Protein AF-A0A2D8PQ81-F1 (afdb_monomer_lite)

Radius of gyration: 17.81 Å; chains: 1; bounding box: 28×35×56 Å

Foldseek 3Di:
DDDDDDPPPDDPDDDPDDPDDDDDDDFAFDAFPWLFWTATPVRDIDGDPPDDAFDDCSPPPPDDGDPCTVVSRVVVD

pLDDT: mean 84.88, std 15.6, range [36.81, 97.5]

Secondary structure (DSSP, 8-state):
------------PPPPPPPS---PPP--EEEESSSSEEEETTS-EEE-SS--PPPP-TT-TT-PPPTTHHHHHHHT-

Structure (mmCIF, N/CA/C/O backbone):
data_AF-A0A2D8PQ81-F1
#
_entry.id   AF-A0A2D8PQ81-F1
#
loop_
_atom_site.group_PDB
_atom_site.id
_atom_site.type_symbol
_atom_site.label_atom_id
_atom_site.label_alt_id
_atom_site.label_comp_id
_atom_site.label_asym_id
_atom_site.label_entity_id
_atom_site.label_seq_id
_atom_site.pdbx_PDB_ins_code
_atom_site.Cartn_x
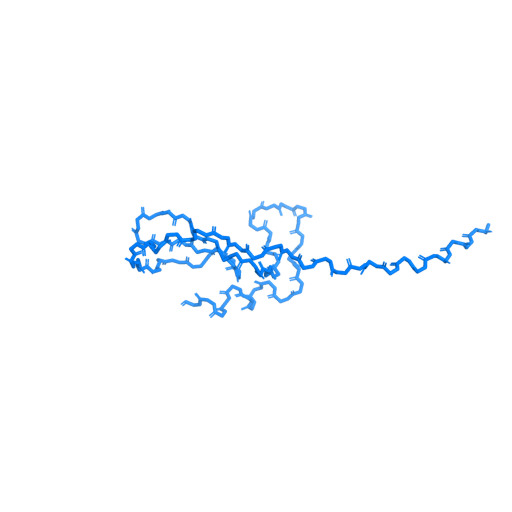_atom_site.Cartn_y
_atom_site.Cartn_z
_atom_site.occupancy
_atom_site.B_iso_or_equiv
_atom_site.auth_seq_id
_atom_site.auth_comp_id
_atom_site.auth_asym_id
_atom_site.auth_atom_id
_atom_site.pdbx_PDB_model_num
ATOM 1 N N . MET A 1 1 ? 2.067 20.017 -41.709 1.00 43.34 1 MET A N 1
ATOM 2 C CA . MET A 1 1 ? 2.816 20.569 -40.563 1.00 43.34 1 MET A CA 1
ATOM 3 C C . MET A 1 1 ? 1.823 21.364 -39.727 1.00 43.34 1 MET A C 1
ATOM 5 O O . MET A 1 1 ? 1.480 22.463 -40.131 1.00 43.34 1 MET A O 1
ATOM 9 N N . PHE A 1 2 ? 1.277 20.791 -38.654 1.00 36.81 2 PHE A N 1
ATOM 10 C CA . PHE A 1 2 ? 0.375 21.506 -37.744 1.00 36.81 2 PHE A CA 1
ATOM 11 C C . PHE A 1 2 ? 0.960 21.424 -36.336 1.00 36.81 2 PHE A C 1
ATOM 13 O O . PHE A 1 2 ? 1.117 20.335 -35.790 1.00 36.81 2 PHE A O 1
ATOM 20 N N . LEU A 1 3 ? 1.338 22.584 -35.802 1.00 49.91 3 LEU A N 1
ATOM 21 C CA . LEU A 1 3 ? 1.725 22.784 -34.412 1.00 49.91 3 LEU A CA 1
ATOM 22 C C . LEU A 1 3 ? 0.461 23.197 -33.657 1.00 49.91 3 LEU A C 1
ATOM 24 O O . LEU A 1 3 ? -0.088 24.260 -33.932 1.00 49.91 3 LEU A O 1
ATOM 28 N N . ILE A 1 4 ? 0.009 22.370 -32.720 1.00 54.94 4 ILE A N 1
ATOM 29 C CA . ILE A 1 4 ? -0.908 22.793 -31.660 1.00 54.94 4 ILE A CA 1
ATOM 30 C C . ILE A 1 4 ? -0.104 22.821 -30.362 1.00 54.94 4 ILE A C 1
ATOM 32 O O . ILE A 1 4 ? 0.276 21.786 -29.822 1.00 54.94 4 ILE A O 1
ATOM 36 N N . SER A 1 5 ? 0.224 24.034 -29.921 1.00 60.62 5 SER A N 1
ATOM 37 C CA . SER A 1 5 ? 0.803 24.328 -28.613 1.00 60.62 5 SER A CA 1
ATOM 38 C C . SER A 1 5 ? -0.263 25.054 -27.808 1.00 60.62 5 SER A C 1
ATOM 40 O O . SER A 1 5 ? -0.335 26.279 -27.843 1.00 60.62 5 SER A O 1
ATOM 42 N N . GLU A 1 6 ? -1.085 24.303 -27.086 1.00 62.53 6 GLU A N 1
ATOM 43 C CA . GLU A 1 6 ? -1.930 24.870 -26.040 1.00 62.53 6 GLU A CA 1
ATOM 44 C C . GLU A 1 6 ? -1.527 24.250 -24.708 1.00 62.53 6 GLU A C 1
ATOM 46 O O . GLU A 1 6 ? -1.804 23.089 -24.407 1.00 62.53 6 GLU A O 1
ATOM 51 N N . THR A 1 7 ? -0.817 25.043 -23.911 1.00 58.19 7 THR A N 1
ATOM 52 C CA . THR A 1 7 ? -0.535 24.739 -22.513 1.00 58.19 7 THR A CA 1
ATOM 53 C C . THR A 1 7 ? -1.816 24.990 -21.726 1.00 58.19 7 THR A C 1
ATOM 55 O O . THR A 1 7 ? -2.039 26.081 -21.204 1.00 58.19 7 THR A O 1
ATOM 58 N N . THR A 1 8 ? -2.701 23.997 -21.663 1.00 54.53 8 THR A N 1
ATOM 59 C CA . THR A 1 8 ? -3.835 24.044 -20.738 1.00 54.53 8 THR A CA 1
ATOM 60 C C . THR A 1 8 ? -3.308 23.861 -19.317 1.00 54.53 8 THR A C 1
ATOM 62 O O . THR A 1 8 ? -2.945 22.760 -18.905 1.00 54.53 8 THR A O 1
ATOM 65 N N . THR A 1 9 ? -3.269 24.947 -18.548 1.00 59.06 9 THR A N 1
ATOM 66 C CA . THR A 1 9 ? -3.115 24.874 -17.094 1.00 59.06 9 THR A CA 1
ATOM 67 C C . THR A 1 9 ? -4.319 24.135 -16.518 1.00 59.06 9 THR A C 1
ATOM 69 O O . THR A 1 9 ? -5.433 24.656 -16.502 1.00 59.06 9 THR A O 1
ATOM 72 N N . VAL A 1 10 ? -4.099 22.915 -16.033 1.00 62.66 10 VAL A N 1
ATOM 73 C CA . VAL A 1 10 ? -5.076 22.210 -15.202 1.00 62.66 10 VAL A CA 1
ATOM 74 C C . VAL A 1 10 ? -5.023 22.844 -13.816 1.00 62.66 10 VAL A C 1
ATOM 76 O O . VAL A 1 10 ? -4.045 22.683 -13.087 1.00 62.66 10 VAL A O 1
ATOM 79 N N . ALA A 1 11 ? -6.062 23.592 -13.448 1.00 60.47 11 ALA A N 1
ATOM 80 C CA . ALA A 1 11 ? -6.239 24.023 -12.070 1.00 60.47 11 ALA A CA 1
ATOM 81 C C . ALA A 1 11 ? -6.498 22.783 -11.200 1.00 60.47 11 ALA A C 1
ATOM 83 O O . ALA A 1 11 ? -7.468 22.054 -11.407 1.00 60.47 11 ALA A O 1
ATOM 84 N N . CYS A 1 12 ? -5.611 22.534 -10.236 1.00 52.97 12 CYS A N 1
ATOM 85 C CA . CYS A 1 12 ? -5.796 21.501 -9.225 1.00 52.97 12 CYS A CA 1
ATOM 86 C C . CYS A 1 12 ? -6.955 21.926 -8.311 1.00 52.97 12 CYS A C 1
ATOM 88 O O . CYS A 1 12 ? -6.795 22.797 -7.457 1.00 52.97 12 CYS A O 1
ATOM 90 N N . GLY A 1 13 ? -8.146 21.367 -8.526 1.00 60.78 13 GLY A N 1
ATOM 91 C CA . GLY A 1 13 ? -9.267 21.545 -7.611 1.00 60.78 13 GLY A CA 1
ATOM 92 C C . GLY A 1 13 ? -9.000 20.779 -6.319 1.00 60.78 13 GLY A C 1
ATOM 93 O O . GLY A 1 13 ? -8.757 19.573 -6.356 1.00 60.78 13 GLY A O 1
ATOM 94 N N . GLN A 1 14 ? -9.046 21.455 -5.170 1.00 62.75 14 GLN A N 1
ATOM 95 C CA . GLN A 1 14 ? -9.031 20.760 -3.885 1.00 62.75 14 GLN A CA 1
ATOM 96 C C . GLN A 1 14 ? -10.338 19.975 -3.741 1.00 62.75 14 GLN A C 1
ATOM 98 O O . GLN A 1 14 ? -11.424 20.547 -3.851 1.00 62.75 14 GLN 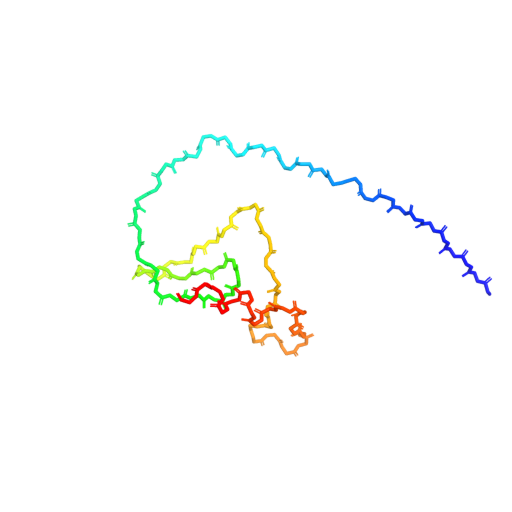A O 1
ATOM 103 N N . ALA A 1 15 ? -10.242 18.665 -3.498 1.00 66.81 15 ALA A N 1
ATOM 104 C CA . ALA A 1 15 ? -11.412 17.885 -3.122 1.00 66.81 15 ALA A CA 1
ATOM 105 C C . ALA A 1 15 ? -12.018 18.492 -1.842 1.00 66.81 15 ALA A C 1
ATOM 107 O O . ALA A 1 15 ? -11.264 18.849 -0.929 1.00 66.81 15 ALA A O 1
ATOM 108 N N . PRO A 1 16 ? -13.352 18.639 -1.757 1.00 71.19 16 PRO A N 1
ATOM 109 C CA . PRO A 1 16 ? -13.980 19.123 -0.540 1.00 71.19 16 PRO A CA 1
ATOM 110 C C . PRO A 1 16 ? -13.600 18.204 0.630 1.00 71.19 16 PRO A C 1
ATOM 112 O O . PRO A 1 16 ? -13.490 16.988 0.441 1.00 71.19 16 PRO A O 1
ATOM 115 N N . PRO A 1 17 ? -13.390 18.757 1.837 1.00 72.88 17 PRO A N 1
ATOM 116 C CA . PRO A 1 17 ? -13.030 17.952 2.992 1.00 72.88 17 PRO A CA 1
ATOM 117 C C . PRO A 1 17 ? -14.102 16.891 3.235 1.00 72.88 17 PRO A C 1
ATOM 119 O O . PRO A 1 17 ? -15.300 17.188 3.191 1.00 72.88 17 PRO A O 1
ATOM 122 N N . LEU A 1 18 ? -13.664 15.657 3.495 1.00 77.50 18 LEU A N 1
ATOM 123 C CA . LEU A 1 18 ? -14.560 14.578 3.895 1.00 77.50 18 LEU A CA 1
ATOM 124 C C . LEU A 1 18 ? -15.250 14.993 5.201 1.00 77.50 18 LEU A C 1
ATOM 126 O O . LEU A 1 18 ? -14.591 15.264 6.204 1.00 77.50 18 LEU A O 1
ATOM 130 N N . LYS A 1 19 ? -16.580 15.089 5.171 1.00 83.94 19 LYS A N 1
ATOM 131 C CA . LYS A 1 19 ? -17.406 15.425 6.337 1.00 83.94 19 LYS A CA 1
ATOM 132 C C . LYS A 1 19 ? -17.990 14.144 6.927 1.00 83.94 19 LYS A C 1
ATOM 1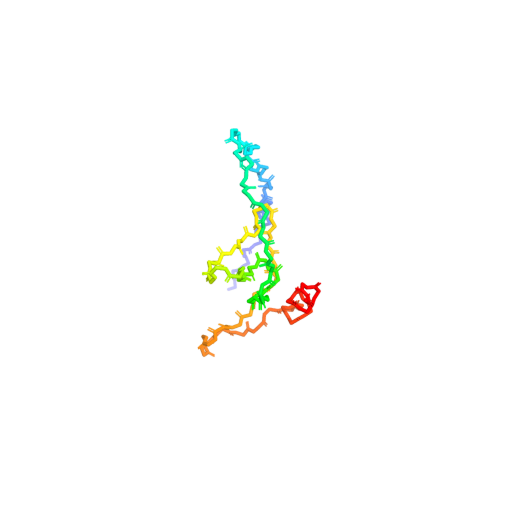34 O O . LYS A 1 19 ? -18.270 13.209 6.184 1.00 83.94 19 LYS A O 1
ATOM 139 N N . ASN A 1 20 ? -18.220 14.137 8.241 1.00 86.31 20 ASN A N 1
ATOM 140 C CA . ASN A 1 20 ? -18.887 13.048 8.967 1.00 86.31 20 ASN A CA 1
ATOM 141 C C . ASN A 1 20 ? -18.155 11.695 8.886 1.00 86.31 20 ASN A C 1
ATOM 143 O O . ASN A 1 20 ? -18.790 10.656 8.725 1.00 86.31 20 ASN A O 1
ATOM 147 N N . LEU A 1 21 ? -16.822 11.701 8.977 1.00 80.06 21 LEU A N 1
ATOM 148 C CA . LEU A 1 21 ? -16.057 10.461 9.082 1.00 80.06 21 LEU A CA 1
ATOM 149 C C . LEU A 1 21 ? -16.320 9.809 10.441 1.00 80.06 21 LEU A C 1
ATOM 151 O O . LEU A 1 21 ? -16.050 10.406 11.482 1.00 80.06 21 LEU A O 1
ATOM 155 N N . GLU A 1 22 ? -16.841 8.588 10.420 1.00 84.50 22 GLU A N 1
ATOM 156 C CA . GLU A 1 22 ? -16.933 7.757 11.613 1.00 84.50 22 GLU A CA 1
ATOM 157 C C . GLU A 1 22 ? -15.570 7.124 11.898 1.00 84.50 22 GLU A C 1
ATOM 159 O O . GLU A 1 22 ? -14.898 6.605 11.000 1.00 84.50 22 GLU A O 1
ATOM 164 N N . THR A 1 23 ? -15.156 7.156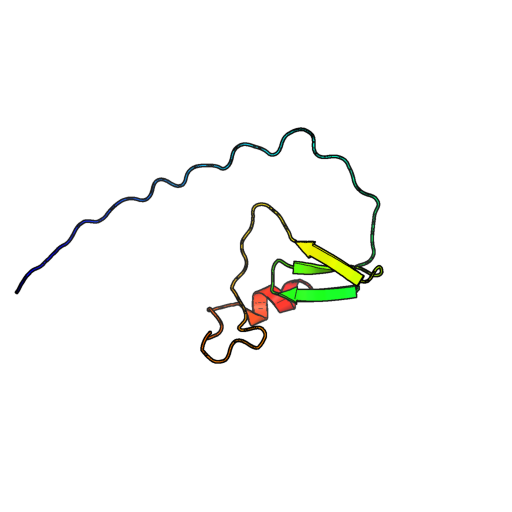 13.163 1.00 83.31 23 THR A N 1
ATOM 165 C CA . THR A 1 23 ? -13.994 6.391 13.603 1.00 83.31 23 THR A CA 1
ATOM 166 C C . THR A 1 23 ? -14.325 4.910 13.517 1.00 83.31 23 THR A C 1
ATOM 168 O O . THR A 1 23 ? -15.179 4.411 14.245 1.00 83.31 23 THR A O 1
ATOM 171 N N . VAL A 1 24 ? -13.612 4.194 12.655 1.00 81.69 24 VAL A N 1
ATOM 172 C CA . VAL A 1 24 ? -13.704 2.736 12.585 1.00 81.69 24 VAL A CA 1
ATOM 173 C C . VAL A 1 24 ? -12.808 2.078 13.644 1.00 81.69 24 VAL A C 1
ATOM 175 O O . VAL A 1 24 ? -11.819 2.679 14.075 1.00 81.69 24 VAL A O 1
ATOM 178 N N . PRO A 1 25 ? -13.110 0.835 14.063 1.00 85.56 25 PRO A N 1
ATOM 179 C CA . PRO A 1 25 ? -12.246 0.077 14.961 1.00 85.56 25 PRO A CA 1
ATOM 180 C C . PRO A 1 25 ? -10.826 -0.118 14.413 1.00 85.56 25 PRO A C 1
ATOM 182 O O . PRO A 1 25 ? -10.606 -0.222 13.205 1.00 85.56 25 PRO A O 1
ATOM 185 N N . THR A 1 26 ? -9.857 -0.248 15.319 1.00 91.31 26 THR A N 1
ATOM 186 C CA . THR A 1 26 ? -8.464 -0.558 14.975 1.00 91.31 26 THR A CA 1
ATOM 187 C C . THR A 1 26 ? -8.337 -1.971 14.403 1.00 91.31 26 THR A C 1
ATOM 189 O O . THR A 1 26 ? -8.883 -2.926 14.955 1.00 91.31 26 THR A O 1
ATOM 192 N N . ALA A 1 27 ? -7.544 -2.126 13.341 1.00 91.69 27 ALA A N 1
ATOM 193 C CA . ALA A 1 27 ? -7.238 -3.417 12.726 1.00 91.69 27 ALA A CA 1
ATOM 194 C C . ALA A 1 27 ? -5.726 -3.629 12.573 1.00 91.69 27 ALA A C 1
ATOM 196 O O . ALA A 1 27 ? -4.948 -2.675 12.531 1.00 91.69 27 ALA A O 1
ATOM 197 N N . LYS A 1 28 ? -5.305 -4.895 12.466 1.00 95.00 28 LYS A N 1
ATOM 198 C CA . LYS A 1 28 ? -3.916 -5.244 12.137 1.00 95.00 28 LYS A CA 1
ATOM 199 C C . LYS A 1 28 ? -3.764 -5.372 10.628 1.00 95.00 28 LYS A C 1
ATOM 201 O O . LYS A 1 28 ? -4.545 -6.074 9.988 1.00 95.00 28 LYS A O 1
ATOM 206 N N . VAL A 1 29 ? -2.732 -4.743 10.081 1.00 95.19 29 VAL A N 1
ATOM 207 C CA . VAL A 1 29 ? -2.324 -4.939 8.689 1.00 95.19 29 VAL A CA 1
ATOM 208 C C . VAL A 1 29 ? -1.811 -6.369 8.508 1.00 95.19 29 VAL A C 1
ATOM 210 O O . VAL A 1 29 ? -1.015 -6.852 9.308 1.00 95.19 29 VAL A O 1
ATOM 213 N N . ALA A 1 30 ? -2.274 -7.038 7.455 1.00 96.19 30 ALA A N 1
ATOM 214 C CA . ALA A 1 30 ? -1.832 -8.372 7.062 1.00 96.19 30 ALA A CA 1
ATOM 215 C C . ALA A 1 30 ? -0.844 -8.342 5.884 1.00 96.19 30 ALA A C 1
ATOM 217 O O . ALA A 1 30 ? 0.101 -9.125 5.872 1.00 96.19 30 ALA A O 1
ATOM 218 N N . LYS A 1 31 ? -1.057 -7.474 4.881 1.00 95.69 31 LYS A N 1
ATOM 219 C CA . LYS A 1 31 ? -0.110 -7.267 3.764 1.00 95.69 31 LYS A CA 1
ATOM 220 C C . LYS A 1 31 ? -0.388 -5.985 2.978 1.00 95.69 31 LYS A C 1
ATOM 222 O O . LYS A 1 31 ? -1.540 -5.582 2.843 1.00 95.69 31 LYS A O 1
ATOM 227 N N . ALA A 1 32 ? 0.638 -5.420 2.345 1.00 95.75 32 ALA A N 1
ATOM 228 C CA . ALA A 1 32 ? 0.489 -4.370 1.334 1.00 95.75 32 ALA A CA 1
ATOM 229 C C . ALA A 1 32 ? 0.207 -4.954 -0.069 1.00 95.75 32 ALA A C 1
ATOM 231 O O . ALA A 1 32 ? 0.923 -5.845 -0.547 1.00 95.75 32 ALA A O 1
ATOM 232 N N . ILE A 1 33 ? -0.800 -4.430 -0.777 1.00 95.69 33 ILE A N 1
ATOM 233 C CA . ILE A 1 33 ? -1.068 -4.766 -2.189 1.00 95.69 33 ILE A CA 1
ATOM 234 C C . ILE A 1 33 ? -0.200 -3.891 -3.101 1.00 95.69 33 ILE A C 1
ATOM 236 O O . ILE A 1 33 ? 0.526 -4.412 -3.956 1.00 95.69 33 ILE A O 1
ATOM 240 N N . ASN A 1 34 ? -0.250 -2.577 -2.885 1.00 94.50 34 ASN A N 1
ATOM 241 C CA . ASN A 1 34 ? 0.498 -1.525 -3.580 1.00 94.50 34 ASN A CA 1
ATOM 242 C C . ASN A 1 34 ? 0.782 -0.375 -2.583 1.00 94.50 34 ASN A C 1
ATOM 244 O O . ASN A 1 34 ? 0.599 -0.569 -1.388 1.00 94.50 34 ASN A O 1
ATOM 248 N N . GLY A 1 35 ? 1.214 0.801 -3.047 1.00 95.31 35 GLY A N 1
ATOM 249 C CA . GLY A 1 35 ? 1.561 1.929 -2.168 1.00 95.31 35 GLY A CA 1
ATOM 250 C C . GLY A 1 35 ? 0.395 2.695 -1.526 1.00 95.31 35 GLY A C 1
ATOM 251 O O . GLY A 1 35 ? 0.638 3.708 -0.884 1.00 95.31 35 GLY A O 1
ATOM 252 N N . GLU A 1 36 ? -0.855 2.259 -1.697 1.00 96.12 36 GLU A N 1
ATOM 253 C CA . GLU A 1 36 ? -2.029 2.920 -1.094 1.00 96.12 36 GLU A CA 1
ATOM 254 C C . GLU A 1 36 ? -3.122 1.946 -0.625 1.00 96.12 36 GLU A C 1
ATOM 256 O O . GLU A 1 36 ? -4.130 2.365 -0.064 1.00 96.12 36 GLU A O 1
ATOM 261 N N . THR A 1 37 ? -2.965 0.651 -0.912 1.00 95.50 37 THR A N 1
ATOM 262 C CA . THR A 1 37 ? -3.958 -0.395 -0.653 1.00 95.50 37 THR A CA 1
ATOM 263 C C . THR A 1 37 ? -3.321 -1.525 0.138 1.00 95.50 37 THR A C 1
ATOM 265 O O . THR A 1 37 ? -2.278 -2.063 -0.252 1.00 95.50 37 THR A O 1
ATOM 268 N N . MET A 1 38 ? -3.973 -1.920 1.224 1.00 95.56 38 MET A N 1
ATOM 269 C CA . MET A 1 38 ? -3.522 -2.963 2.138 1.00 95.56 38 MET A CA 1
ATOM 270 C C . MET A 1 38 ? -4.651 -3.947 2.421 1.00 95.56 38 MET A C 1
ATOM 272 O O . MET A 1 38 ? -5.821 -3.617 2.281 1.00 95.56 38 MET A O 1
ATOM 276 N N . VAL A 1 39 ? -4.297 -5.149 2.852 1.00 95.94 39 VAL A N 1
ATOM 277 C CA . VAL A 1 39 ? -5.233 -6.122 3.415 1.00 95.94 39 VAL A CA 1
ATOM 278 C C . VAL A 1 39 ? -5.051 -6.123 4.922 1.00 95.94 39 VAL A C 1
ATOM 280 O O . VAL A 1 39 ? -3.913 -6.166 5.397 1.00 95.94 39 VAL A O 1
ATOM 283 N N . ILE A 1 40 ? -6.150 -6.095 5.667 1.00 95.44 40 ILE A N 1
ATOM 284 C CA . ILE A 1 40 ? -6.150 -6.248 7.128 1.00 95.44 40 ILE A CA 1
ATOM 285 C C . ILE A 1 40 ? -6.414 -7.704 7.530 1.00 95.44 40 ILE A C 1
ATOM 287 O O . ILE A 1 40 ? -6.774 -8.537 6.703 1.00 95.44 40 ILE A O 1
ATOM 291 N N . ASN A 1 41 ? -6.226 -8.037 8.804 1.00 95.88 41 ASN A N 1
ATOM 292 C CA . ASN A 1 41 ? -6.342 -9.403 9.328 1.00 95.88 41 ASN A CA 1
ATOM 293 C C . ASN A 1 41 ? -7.714 -10.075 9.121 1.00 95.88 41 ASN A C 1
ATOM 295 O O . ASN A 1 41 ? -7.783 -11.299 9.161 1.00 95.88 41 ASN A O 1
ATOM 299 N N . SER A 1 42 ? -8.786 -9.315 8.874 1.00 94.50 42 SER A N 1
ATOM 300 C CA . SER A 1 42 ? -10.090 -9.866 8.471 1.00 94.50 42 SER A CA 1
ATOM 301 C C . SER A 1 42 ? -10.145 -10.318 7.004 1.00 94.50 42 SER A C 1
ATOM 303 O O . SER A 1 42 ? -11.132 -10.913 6.584 1.00 94.50 42 SER A O 1
ATOM 305 N N . GLY A 1 43 ? -9.115 -10.013 6.211 1.00 95.31 43 GLY A N 1
ATOM 306 C CA . GLY A 1 43 ? -9.082 -10.212 4.763 1.00 95.31 43 GLY A CA 1
ATOM 307 C C . GLY A 1 43 ? -9.657 -9.043 3.959 1.00 95.31 43 GLY A C 1
ATOM 308 O O . GLY A 1 43 ? -9.516 -9.034 2.739 1.00 95.31 43 GLY A O 1
ATOM 309 N N . ALA A 1 44 ? -10.259 -8.045 4.614 1.00 94.81 44 ALA A N 1
ATOM 310 C CA . ALA A 1 44 ? -10.772 -6.862 3.933 1.00 94.81 44 ALA A CA 1
ATOM 311 C C . ALA A 1 44 ? -9.637 -6.003 3.351 1.00 94.81 44 ALA A C 1
ATOM 313 O O . ALA A 1 44 ? -8.553 -5.897 3.934 1.00 94.81 44 ALA A O 1
ATOM 314 N N . GLU A 1 45 ? -9.908 -5.362 2.216 1.00 95.19 45 GLU A N 1
ATOM 315 C CA . GLU A 1 45 ? -9.018 -4.367 1.625 1.00 95.19 45 GLU A CA 1
ATOM 316 C C . GLU A 1 45 ? -9.304 -2.979 2.197 1.00 95.19 45 GLU A C 1
ATOM 318 O O . GLU A 1 45 ? -10.448 -2.536 2.284 1.00 95.19 45 GLU A O 1
ATOM 323 N N . PHE A 1 46 ? -8.238 -2.277 2.555 1.00 92.56 46 PHE A N 1
ATOM 324 C CA . PHE A 1 46 ? -8.249 -0.903 3.019 1.00 92.56 46 PHE A CA 1
ATOM 325 C C . PHE A 1 46 ? -7.463 -0.038 2.034 1.00 92.56 46 PHE A C 1
ATOM 327 O O . PHE A 1 46 ? -6.373 -0.421 1.606 1.00 92.56 46 PHE A O 1
ATOM 334 N N . ARG A 1 47 ? -7.997 1.135 1.684 1.00 92.69 47 ARG A N 1
ATOM 335 C CA . ARG A 1 47 ? -7.386 2.075 0.736 1.00 92.69 47 ARG A CA 1
ATOM 336 C C . ARG A 1 47 ? -7.244 3.448 1.374 1.00 92.69 47 ARG A C 1
ATOM 338 O O . ARG A 1 47 ? -8.220 3.991 1.884 1.00 92.69 47 ARG A O 1
ATOM 345 N N . PHE A 1 48 ? -6.051 4.027 1.293 1.00 92.06 48 PHE A N 1
ATOM 346 C CA . PHE A 1 48 ? -5.825 5.397 1.737 1.00 92.06 48 PHE A CA 1
ATOM 347 C C . PHE A 1 48 ? -6.565 6.383 0.833 1.00 92.06 48 PHE A C 1
ATOM 349 O O . PHE A 1 48 ? -6.440 6.353 -0.390 1.00 92.06 48 PHE A O 1
ATOM 356 N N . THR A 1 49 ? -7.347 7.264 1.447 1.00 88.75 49 THR A N 1
ATOM 357 C CA . THR A 1 49 ? -8.039 8.357 0.763 1.00 88.75 49 THR A CA 1
ATOM 358 C C . THR A 1 49 ? -7.168 9.607 0.750 1.00 88.75 49 THR A C 1
ATOM 360 O O . THR A 1 49 ? -6.479 9.887 1.727 1.00 88.75 49 THR A O 1
ATOM 363 N N . GLY A 1 50 ? -7.240 10.398 -0.322 1.00 87.00 50 GLY A N 1
ATOM 364 C CA . GLY A 1 50 ? -6.534 11.683 -0.417 1.00 87.00 50 GLY A CA 1
ATOM 365 C C . GLY A 1 50 ? -5.078 11.592 -0.880 1.00 87.00 50 GLY A C 1
ATOM 366 O O . GLY A 1 50 ? -4.430 12.625 -1.017 1.00 87.00 50 GLY A O 1
ATOM 367 N N . ILE A 1 51 ? -4.579 10.389 -1.173 1.00 90.12 51 ILE A N 1
ATOM 368 C CA . ILE A 1 51 ? -3.302 10.172 -1.857 1.00 90.12 51 ILE A CA 1
ATOM 369 C C . ILE A 1 51 ? -3.482 9.213 -3.034 1.00 90.12 51 ILE A C 1
ATOM 371 O O . ILE A 1 51 ? -4.422 8.420 -3.059 1.00 90.12 51 ILE A O 1
ATOM 375 N N . GLU A 1 52 ? -2.551 9.269 -3.981 1.00 92.75 52 GLU A N 1
ATOM 376 C CA . GLU A 1 52 ? -2.385 8.250 -5.014 1.00 92.75 52 GLU A CA 1
ATOM 377 C C . GLU A 1 52 ? -0.905 7.848 -5.090 1.00 92.75 52 GLU A C 1
ATOM 379 O O . GLU A 1 52 ? -0.021 8.683 -5.286 1.00 92.75 52 GLU A O 1
ATOM 384 N N . ALA A 1 53 ? -0.637 6.559 -4.940 1.00 94.56 53 ALA A N 1
ATOM 385 C CA . ALA A 1 53 ? 0.657 5.933 -5.106 1.00 94.56 53 ALA A CA 1
ATOM 386 C C . ALA A 1 53 ? 0.882 5.476 -6.552 1.00 94.56 53 ALA A C 1
ATOM 388 O O . ALA A 1 53 ? -0.034 5.222 -7.343 1.00 94.56 53 ALA A O 1
ATOM 389 N N . SER A 1 54 ? 2.157 5.307 -6.895 1.00 95.12 54 SER A N 1
ATOM 390 C CA . SER A 1 54 ? 2.537 4.797 -8.20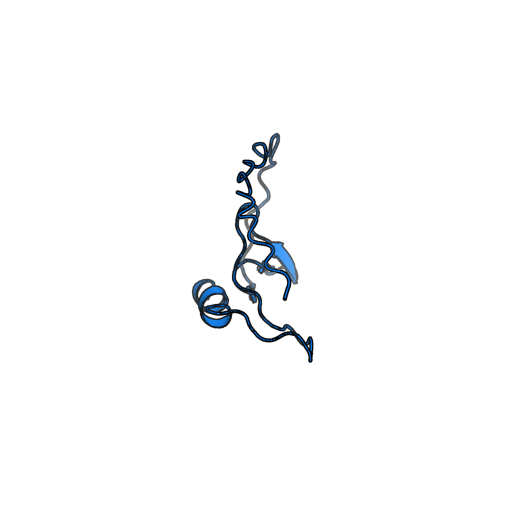5 1.00 95.12 54 SER A CA 1
ATOM 391 C C . SER A 1 54 ? 2.056 3.351 -8.412 1.00 95.12 54 SER A C 1
ATOM 393 O O . SER A 1 54 ? 2.131 2.501 -7.519 1.00 95.12 54 SER A O 1
ATOM 395 N N . LYS A 1 55 ? 1.488 3.082 -9.596 1.00 93.88 55 LYS A N 1
ATOM 396 C CA . LYS A 1 55 ? 0.682 1.883 -9.871 1.00 93.88 55 LYS A CA 1
ATOM 397 C C . LYS A 1 55 ? 1.513 0.697 -10.365 1.00 93.88 55 LYS A C 1
ATOM 399 O O . LYS A 1 55 ? 2.149 0.751 -11.420 1.00 93.88 55 LYS A O 1
ATOM 404 N N . LEU A 1 56 ? 1.359 -0.431 -9.671 1.00 95.00 56 LEU A N 1
ATOM 405 C CA . LEU A 1 56 ? 1.849 -1.739 -10.107 1.00 95.00 56 LEU A CA 1
ATOM 406 C C . LEU A 1 56 ? 0.947 -2.374 -11.199 1.00 95.00 56 LEU A C 1
ATOM 408 O O . LEU A 1 56 ? -0.251 -2.074 -11.278 1.00 95.00 56 LEU A O 1
ATOM 412 N N . PRO A 1 57 ? 1.484 -3.305 -12.014 1.00 94.88 57 PRO A N 1
ATOM 413 C CA . PRO A 1 57 ? 0.718 -4.051 -13.021 1.00 94.88 57 PRO A CA 1
ATOM 414 C C . PRO A 1 57 ? -0.405 -4.909 -12.439 1.00 94.88 57 PRO A C 1
ATOM 416 O O . PRO A 1 57 ? -1.496 -4.948 -13.005 1.00 94.88 57 PRO A O 1
ATOM 419 N N . LEU A 1 58 ? -0.154 -5.564 -11.299 1.00 93.50 58 LEU A N 1
ATOM 420 C CA . LEU A 1 58 ? -1.099 -6.456 -10.609 1.00 93.50 58 LEU A CA 1
ATOM 421 C C . LEU A 1 58 ? -1.745 -7.493 -11.554 1.00 93.50 58 LEU A C 1
ATOM 423 O O . LEU A 1 58 ? -2.958 -7.653 -11.582 1.00 93.50 58 LEU A O 1
ATOM 427 N N . GLY A 1 59 ? -0.930 -8.168 -12.372 1.00 93.69 59 GLY A N 1
ATOM 428 C CA . GLY A 1 59 ? -1.388 -9.209 -13.307 1.00 93.69 59 GLY A CA 1
ATOM 429 C C . GLY A 1 59 ? -1.892 -8.701 -14.663 1.00 93.69 59 GLY A C 1
ATOM 430 O O . GLY A 1 59 ? -2.153 -9.503 -15.558 1.00 93.69 59 GLY A O 1
ATOM 431 N N . ARG A 1 60 ? -1.980 -7.382 -14.869 1.00 96.12 60 ARG A N 1
ATOM 432 C CA . ARG A 1 60 ? -2.330 -6.797 -16.172 1.00 96.12 60 ARG A CA 1
ATOM 433 C C . ARG A 1 60 ? -1.130 -6.861 -17.119 1.00 96.12 60 ARG A C 1
ATOM 435 O O . ARG A 1 60 ? -0.166 -6.126 -16.929 1.00 96.12 60 ARG A O 1
ATOM 442 N N . LYS A 1 61 ? -1.210 -7.722 -18.141 1.00 92.19 61 LYS A N 1
ATOM 443 C CA . LYS A 1 61 ? -0.118 -7.989 -19.102 1.00 92.19 61 LYS A CA 1
ATOM 444 C C . LYS A 1 61 ? 0.386 -6.729 -19.815 1.00 92.19 61 LYS A C 1
ATOM 446 O O . LYS A 1 61 ? 1.587 -6.518 -19.899 1.00 92.19 61 LYS A O 1
ATOM 451 N N . GLU A 1 62 ? -0.529 -5.850 -20.216 1.00 93.69 62 GLU A N 1
ATOM 452 C CA . GLU A 1 62 ? -0.205 -4.639 -20.985 1.00 93.69 62 GLU A CA 1
ATOM 453 C C . GLU A 1 62 ? 0.037 -3.393 -20.116 1.00 93.69 62 GLU A C 1
ATOM 455 O O . GLU A 1 62 ? 0.224 -2.291 -20.632 1.00 93.69 62 GLU A O 1
ATOM 460 N N . PHE A 1 63 ? 0.032 -3.525 -18.784 1.00 95.81 63 PHE A N 1
ATOM 461 C CA . PHE A 1 63 ? 0.263 -2.390 -17.891 1.00 95.81 63 PHE A CA 1
ATOM 462 C C . PHE A 1 63 ? 1.678 -2.436 -17.331 1.00 95.81 63 PHE A C 1
ATOM 464 O O . PHE A 1 63 ? 1.979 -3.224 -16.437 1.00 95.81 63 PHE A O 1
ATOM 471 N N . LYS A 1 64 ? 2.554 -1.557 -17.817 1.00 95.75 64 LYS A N 1
ATOM 472 C CA . LYS A 1 64 ? 3.903 -1.418 -17.258 1.00 95.75 64 LYS A CA 1
ATOM 473 C C . LYS A 1 64 ? 3.840 -0.737 -15.894 1.00 95.75 64 LYS A C 1
ATOM 475 O O . LYS A 1 64 ? 3.041 0.174 -15.679 1.00 95.75 64 LYS A O 1
ATOM 480 N N . ALA A 1 65 ? 4.697 -1.179 -14.977 1.00 96.25 65 ALA A N 1
ATOM 481 C CA . ALA A 1 65 ? 4.847 -0.517 -13.690 1.00 96.25 65 ALA A CA 1
ATOM 482 C C . ALA A 1 65 ? 5.227 0.951 -13.916 1.00 96.25 65 ALA A C 1
ATOM 484 O O . ALA A 1 65 ? 6.104 1.255 -14.729 1.00 96.25 65 ALA A O 1
ATOM 485 N N . ARG A 1 66 ? 4.564 1.860 -13.200 1.00 96.75 66 ARG A N 1
ATOM 486 C CA . ARG A 1 66 ? 4.947 3.273 -13.209 1.00 96.75 66 ARG A CA 1
ATOM 487 C C . ARG A 1 66 ? 6.215 3.477 -12.361 1.00 96.75 66 ARG A C 1
ATOM 489 O O . ARG A 1 66 ? 6.450 2.684 -11.441 1.00 96.75 66 ARG A O 1
ATOM 496 N N . PRO A 1 67 ? 7.020 4.525 -12.612 1.00 97.50 67 PRO A N 1
ATOM 497 C CA . PRO A 1 67 ? 8.193 4.826 -11.788 1.00 97.50 67 PRO A CA 1
ATOM 498 C C . PRO A 1 67 ? 7.845 4.865 -10.295 1.00 97.50 67 PRO A C 1
ATOM 500 O O . PRO A 1 67 ? 6.797 5.396 -9.940 1.00 97.50 67 PRO A O 1
ATOM 503 N N . LEU A 1 68 ? 8.698 4.311 -9.431 1.00 96.75 68 LEU A N 1
ATOM 504 C CA . LEU A 1 68 ? 8.517 4.261 -7.969 1.00 96.75 68 LEU A CA 1
ATOM 505 C C . LEU A 1 68 ? 7.387 3.347 -7.446 1.00 96.75 68 LEU A C 1
ATOM 507 O O . LEU A 1 68 ? 7.065 3.379 -6.260 1.00 96.75 68 LEU A O 1
ATOM 511 N N . SER A 1 69 ? 6.751 2.525 -8.291 1.00 96.25 69 SER A N 1
ATOM 512 C CA . SER A 1 69 ? 5.642 1.652 -7.848 1.00 96.25 69 SER A CA 1
ATOM 513 C C . SER A 1 69 ? 6.075 0.560 -6.868 1.00 96.25 69 SER A C 1
ATOM 515 O O . SER A 1 69 ? 5.306 0.178 -5.983 1.00 96.25 69 SER A O 1
ATOM 517 N N . ALA A 1 70 ? 7.285 0.020 -7.038 1.00 95.50 70 ALA A N 1
ATOM 518 C CA . ALA A 1 70 ? 7.799 -1.038 -6.173 1.00 95.50 70 ALA A CA 1
ATOM 519 C C . ALA A 1 70 ? 8.211 -0.462 -4.813 1.00 95.50 70 ALA A C 1
ATOM 521 O O . ALA A 1 70 ? 7.901 -1.035 -3.772 1.00 95.50 70 ALA A O 1
ATOM 522 N N . GLU A 1 71 ? 8.838 0.708 -4.838 1.00 96.44 71 GLU A N 1
ATOM 523 C CA . GLU A 1 71 ? 9.269 1.493 -3.692 1.00 96.44 71 GLU A CA 1
ATOM 524 C C . GLU A 1 71 ? 8.069 1.953 -2.865 1.00 96.44 71 GLU A C 1
ATOM 526 O O . GLU A 1 71 ? 8.058 1.750 -1.656 1.00 96.44 71 GLU A O 1
ATOM 531 N N . ALA A 1 72 ?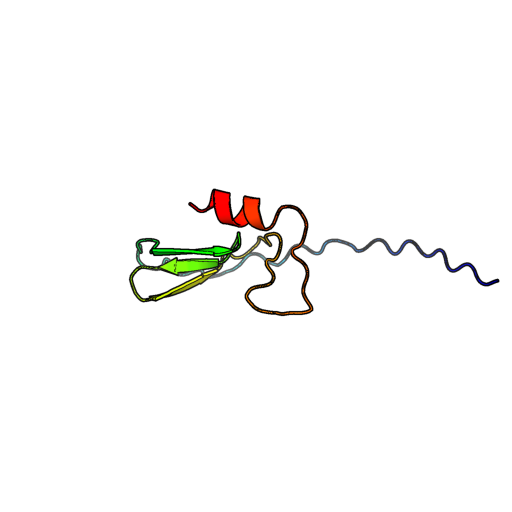 7.020 2.474 -3.508 1.00 95.94 72 ALA A N 1
ATOM 532 C CA . ALA A 1 72 ? 5.802 2.894 -2.820 1.00 95.94 72 ALA A CA 1
ATOM 533 C C . ALA A 1 72 ? 5.139 1.734 -2.059 1.00 95.94 72 ALA A C 1
ATOM 535 O O . ALA A 1 72 ? 4.730 1.901 -0.914 1.00 95.94 72 ALA A O 1
ATOM 536 N N . LYS A 1 73 ? 5.071 0.540 -2.667 1.00 95.25 73 LYS A N 1
ATOM 537 C CA . LYS A 1 73 ? 4.608 -0.669 -1.970 1.00 95.25 73 LYS A CA 1
ATOM 538 C C . LYS A 1 73 ? 5.549 -1.048 -0.832 1.00 95.25 73 LYS A C 1
ATOM 540 O O . LYS A 1 73 ? 5.080 -1.390 0.247 1.00 95.25 73 LYS A O 1
ATOM 545 N N . LYS A 1 74 ? 6.857 -1.032 -1.103 1.00 95.94 74 LYS A N 1
ATOM 546 C CA . LYS A 1 74 ? 7.893 -1.412 -0.149 1.00 95.94 74 LYS A CA 1
ATOM 547 C C . LYS A 1 74 ? 7.754 -0.578 1.120 1.00 95.94 74 LYS A C 1
ATOM 549 O O . LYS A 1 74 ? 7.650 -1.171 2.169 1.00 95.94 74 LYS A O 1
ATOM 554 N N . THR A 1 75 ? 7.602 0.741 1.043 1.00 94.19 75 THR A N 1
ATOM 555 C CA . THR A 1 75 ? 7.447 1.620 2.221 1.00 94.19 75 THR A CA 1
ATOM 556 C C . THR A 1 75 ? 6.323 1.214 3.188 1.00 94.19 75 THR A C 1
ATOM 558 O O . THR A 1 75 ? 6.426 1.505 4.375 1.00 94.19 75 THR A O 1
ATOM 561 N N . LEU A 1 76 ? 5.285 0.512 2.721 1.00 88.88 76 LEU A N 1
ATOM 562 C CA . LEU A 1 76 ? 4.188 0.004 3.556 1.00 88.88 76 LEU A CA 1
ATOM 563 C C . LEU A 1 76 ? 4.451 -1.395 4.161 1.00 88.88 76 LEU A C 1
ATOM 565 O O . LEU A 1 76 ? 3.481 -2.090 4.462 1.00 88.88 76 LEU A O 1
ATOM 569 N N . HIS A 1 77 ? 5.730 -1.798 4.259 1.00 65.88 77 HIS A N 1
ATOM 570 C CA . HIS A 1 77 ? 6.254 -3.070 4.790 1.00 65.88 77 HIS A CA 1
ATOM 571 C C . HIS A 1 77 ? 5.354 -3.764 5.820 1.00 65.88 77 HIS A C 1
ATOM 573 O O . HIS A 1 77 ? 5.089 -3.161 6.883 1.00 65.88 77 HIS A O 1
#

Sequence (77 aa):
MFLISETTTVACGQAPPLKNLETVPTAKVAKAINGETMVINSGAEFRFTGIEASKLPLGRKEFKARPLSAEAKKTLH